Protein AF-A0A1S2KG59-F1 (afdb_monomer_lite)

Foldseek 3Di:
DDFPDVVVCCQPPPLVDHDQPQLVFGFFHWDQDPVGTDGPPDPQQPVVLQQPAQDAQVVCPVVVVVLVVQQQDPVVDPDPVVSVVSNVVSVVSVVVSVSNNQRQWDFGGDPPQQKTKIAGCYDPCHQFIWIDPCSPPPDIGADQDPVRDGDGPVRVVPDDHPPSPD

Structure (mmCIF, N/CA/C/O backbone):
data_AF-A0A1S2KG59-F1
#
_entry.id   AF-A0A1S2KG59-F1
#
loop_
_atom_site.group_PDB
_atom_site.id
_atom_site.type_symbol
_atom_site.label_atom_id
_atom_site.label_alt_id
_atom_site.label_comp_id
_atom_site.label_asym_id
_atom_site.label_entity_id
_atom_site.label_seq_id
_atom_site.pdbx_PDB_ins_code
_atom_site.Cartn_x
_atom_site.Cartn_y
_atom_site.Cartn_z
_atom_site.occupancy
_atom_site.B_iso_or_equiv
_atom_site.auth_seq_id
_atom_site.auth_comp_id
_atom_site.auth_asym_id
_atom_site.auth_atom_id
_atom_site.pdbx_PDB_model_num
ATOM 1 N N . MET A 1 1 ? 3.077 -17.102 -2.757 1.00 78.62 1 MET A N 1
ATOM 2 C CA . MET A 1 1 ? 3.199 -16.065 -3.809 1.00 78.62 1 MET A CA 1
ATOM 3 C C . MET A 1 1 ? 4.539 -16.221 -4.519 1.00 78.62 1 MET A C 1
ATOM 5 O O . MET A 1 1 ? 5.487 -16.657 -3.882 1.00 78.62 1 MET A O 1
ATOM 9 N N . VAL A 1 2 ? 4.632 -15.836 -5.797 1.00 86.56 2 VAL A N 1
ATOM 10 C CA . VAL A 1 2 ? 5.916 -15.611 -6.487 1.00 86.56 2 VAL A CA 1
ATOM 11 C C . VAL A 1 2 ? 6.027 -14.134 -6.885 1.00 86.56 2 VAL A C 1
ATOM 13 O O . VAL A 1 2 ? 5.089 -13.598 -7.480 1.00 86.56 2 VAL A O 1
ATOM 16 N N . PHE A 1 3 ? 7.156 -13.484 -6.585 1.00 91.62 3 PHE A N 1
ATOM 17 C CA . PHE A 1 3 ? 7.429 -12.110 -7.027 1.00 91.62 3 PHE A CA 1
ATOM 18 C C . PHE A 1 3 ? 7.515 -12.001 -8.559 1.00 91.62 3 PHE A C 1
ATOM 20 O O . PHE A 1 3 ? 7.884 -12.979 -9.222 1.00 91.62 3 PHE A O 1
ATOM 27 N N . PRO A 1 4 ? 7.189 -10.841 -9.159 1.00 93.38 4 PRO A N 1
ATOM 28 C CA . PRO A 1 4 ? 7.391 -10.640 -10.591 1.00 93.38 4 PRO A CA 1
ATOM 29 C C . PRO A 1 4 ? 8.867 -10.793 -10.987 1.00 93.38 4 PRO A C 1
ATOM 31 O O . PRO A 1 4 ? 9.770 -10.625 -10.167 1.00 93.38 4 PRO A O 1
ATOM 34 N N . ALA A 1 5 ? 9.113 -11.181 -12.242 1.00 91.69 5 ALA A N 1
ATOM 35 C CA . ALA A 1 5 ? 10.410 -11.706 -12.671 1.00 91.69 5 ALA A CA 1
ATOM 36 C C . ALA A 1 5 ? 11.566 -10.714 -12.473 1.00 91.69 5 ALA A C 1
ATOM 38 O O . ALA A 1 5 ? 12.616 -11.108 -11.965 1.00 91.69 5 ALA A O 1
ATOM 39 N N . ALA A 1 6 ? 11.360 -9.439 -12.817 1.00 89.12 6 ALA A N 1
ATOM 40 C CA . ALA A 1 6 ? 12.373 -8.397 -12.660 1.00 89.12 6 ALA A CA 1
ATOM 41 C C . ALA A 1 6 ? 12.730 -8.165 -11.184 1.00 89.12 6 ALA A C 1
ATOM 43 O O . ALA A 1 6 ? 13.908 -8.146 -10.826 1.00 89.12 6 ALA A O 1
ATOM 44 N N . TYR A 1 7 ? 11.723 -8.085 -10.312 1.00 90.44 7 TYR A N 1
ATOM 45 C CA . TYR A 1 7 ? 11.951 -7.906 -8.882 1.00 90.44 7 TYR A CA 1
ATOM 46 C C . TYR A 1 7 ? 12.589 -9.139 -8.236 1.00 90.44 7 TYR A C 1
ATOM 48 O O . TYR A 1 7 ? 13.548 -9.027 -7.479 1.00 90.44 7 TYR A O 1
ATOM 56 N N . ARG A 1 8 ? 12.150 -10.346 -8.607 1.00 90.44 8 ARG A N 1
ATOM 57 C CA . ARG A 1 8 ? 12.802 -11.591 -8.181 1.00 90.44 8 ARG A CA 1
ATOM 58 C C . ARG A 1 8 ? 14.275 -11.628 -8.603 1.00 90.44 8 ARG A C 1
ATOM 60 O O . ARG A 1 8 ? 15.114 -12.044 -7.811 1.00 90.44 8 ARG A O 1
ATOM 67 N N . HIS A 1 9 ? 14.593 -11.215 -9.831 1.00 87.81 9 HIS A N 1
ATOM 68 C CA . HIS A 1 9 ? 15.978 -11.132 -10.298 1.00 87.81 9 HIS A CA 1
ATOM 69 C C . HIS A 1 9 ? 16.790 -10.141 -9.452 1.00 87.81 9 HIS A C 1
ATOM 71 O O . HIS A 1 9 ? 17.890 -10.479 -9.018 1.00 87.81 9 HIS A O 1
ATOM 77 N N . HIS A 1 10 ? 16.227 -8.966 -9.152 1.00 85.44 10 HIS A N 1
ATOM 78 C CA . HIS A 1 10 ? 16.845 -7.990 -8.254 1.00 85.44 10 HIS A CA 1
ATOM 79 C C . HIS A 1 10 ? 17.142 -8.594 -6.873 1.00 85.44 10 HIS A C 1
ATOM 81 O O . HIS A 1 10 ? 18.279 -8.510 -6.407 1.00 85.44 10 HIS A O 1
ATOM 87 N N . LEU A 1 11 ? 16.166 -9.272 -6.261 1.00 86.25 11 LEU A N 1
ATOM 88 C CA . LEU A 1 11 ? 16.326 -9.890 -4.943 1.00 86.25 11 LEU A CA 1
ATOM 89 C C . LEU A 1 11 ? 17.433 -10.960 -4.908 1.00 86.25 11 LEU A C 1
ATOM 91 O O . LEU A 1 11 ? 18.161 -11.086 -3.925 1.00 86.25 11 LEU A O 1
ATOM 95 N N . LEU A 1 12 ? 17.567 -11.741 -5.982 1.00 84.12 12 LEU A N 1
ATOM 96 C CA . LEU A 1 12 ? 18.514 -12.859 -6.044 1.00 84.12 12 LEU A CA 1
ATOM 97 C C . LEU A 1 12 ? 19.936 -12.444 -6.434 1.00 84.12 12 LEU A C 1
ATOM 99 O O . LEU A 1 12 ? 20.891 -13.086 -6.004 1.00 84.12 12 LEU A O 1
ATOM 103 N N . HIS A 1 13 ? 20.087 -11.413 -7.267 1.00 78.62 13 HIS A N 1
ATOM 104 C CA . HIS A 1 13 ? 21.370 -11.099 -7.906 1.00 78.62 13 HIS A CA 1
ATOM 105 C C . HIS A 1 13 ? 21.917 -9.711 -7.573 1.00 78.62 13 HIS A C 1
ATOM 107 O O . HIS A 1 13 ? 23.123 -9.499 -7.679 1.00 78.62 13 HIS A O 1
ATOM 113 N N . VAL A 1 14 ? 21.061 -8.770 -7.168 1.00 70.88 14 VAL A N 1
ATOM 114 C CA . VAL A 1 14 ? 21.456 -7.380 -6.901 1.00 70.88 14 VAL A CA 1
ATOM 115 C C . VAL A 1 14 ? 21.444 -7.102 -5.401 1.00 70.88 14 VAL A C 1
ATOM 117 O O . VAL A 1 14 ? 22.478 -6.741 -4.849 1.00 70.88 14 VAL A O 1
ATOM 120 N N . SER A 1 15 ? 20.345 -7.357 -4.688 1.00 67.12 15 SER A N 1
ATOM 121 C CA . SER A 1 15 ? 20.287 -7.090 -3.240 1.00 67.12 15 SER A CA 1
ATOM 122 C C . SER A 1 15 ? 21.159 -8.030 -2.394 1.00 67.12 15 SER A C 1
ATOM 124 O O . SER A 1 15 ? 21.441 -7.727 -1.239 1.00 67.12 15 SER A O 1
ATOM 126 N N . ALA A 1 16 ? 21.631 -9.145 -2.964 1.00 57.22 16 ALA A N 1
ATOM 127 C CA . ALA A 1 16 ? 22.556 -10.088 -2.327 1.00 57.22 16 ALA A CA 1
ATOM 128 C C . ALA A 1 16 ? 24.033 -9.613 -2.296 1.00 57.22 16 ALA A C 1
ATOM 130 O O . ALA A 1 16 ? 24.913 -10.393 -1.939 1.00 57.22 16 ALA A O 1
ATOM 131 N N . GLY A 1 17 ? 24.319 -8.354 -2.666 1.00 49.44 17 GLY A N 1
ATOM 132 C CA . GLY A 1 17 ? 25.667 -7.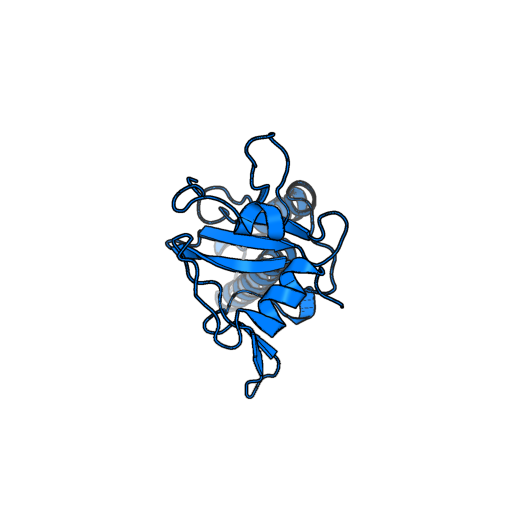760 -2.612 1.00 49.44 17 GLY A CA 1
ATOM 133 C C . GLY A 1 17 ? 26.142 -7.050 -3.891 1.00 49.44 17 GLY A C 1
ATOM 134 O O . GLY A 1 17 ? 27.321 -6.722 -3.999 1.00 49.44 17 GLY A O 1
ATOM 135 N N . GLY A 1 18 ? 25.261 -6.810 -4.866 1.00 41.75 18 GLY A N 1
ATOM 136 C CA . GLY A 1 18 ? 25.530 -6.073 -6.106 1.00 41.75 18 GLY A CA 1
ATOM 137 C C . GLY A 1 18 ? 25.102 -4.599 -6.034 1.00 41.75 18 GLY A C 1
ATOM 138 O O . GLY A 1 18 ? 24.166 -4.252 -5.322 1.00 41.75 18 GLY A O 1
ATOM 139 N N . ARG A 1 19 ? 25.825 -3.730 -6.761 1.00 43.00 19 ARG A N 1
ATOM 140 C CA . ARG A 1 19 ? 25.725 -2.250 -6.784 1.00 43.00 19 ARG A CA 1
ATOM 141 C C . ARG A 1 19 ? 24.335 -1.692 -6.431 1.00 43.00 19 ARG A C 1
ATOM 143 O O . ARG A 1 19 ? 23.389 -1.826 -7.205 1.00 43.00 19 ARG A O 1
ATOM 150 N N . ARG A 1 20 ? 24.266 -0.983 -5.296 1.00 52.56 20 ARG A N 1
ATOM 151 C CA . ARG A 1 20 ? 23.184 -0.046 -4.967 1.00 52.56 20 ARG A CA 1
ATOM 152 C C . ARG A 1 20 ? 23.175 1.033 -6.051 1.00 52.56 20 ARG A C 1
ATOM 154 O O . ARG A 1 20 ? 24.155 1.764 -6.148 1.00 52.56 20 ARG A O 1
ATOM 161 N N . ARG A 1 21 ? 22.127 1.110 -6.872 1.00 49.09 21 ARG A N 1
ATOM 162 C CA . ARG A 1 21 ? 21.900 2.292 -7.707 1.00 49.09 21 ARG A CA 1
ATOM 163 C C . ARG A 1 21 ? 20.976 3.232 -6.930 1.00 49.09 21 ARG A C 1
ATOM 165 O O . ARG A 1 21 ? 19.778 2.982 -6.858 1.00 49.09 21 ARG A O 1
ATOM 172 N N . ASP A 1 22 ? 21.613 4.092 -6.137 1.00 47.62 22 ASP A N 1
ATOM 173 C CA . ASP A 1 22 ? 21.392 5.541 -5.933 1.00 47.62 22 ASP A CA 1
ATOM 174 C C . ASP A 1 22 ? 20.172 6.265 -6.555 1.00 47.62 22 ASP A C 1
ATOM 176 O O . ASP A 1 22 ? 20.227 7.466 -6.800 1.00 47.62 22 ASP A O 1
ATOM 180 N N . ALA A 1 23 ? 19.010 5.623 -6.678 1.00 43.78 23 ALA A N 1
ATOM 181 C CA . ALA A 1 23 ? 17.732 6.309 -6.894 1.00 43.78 23 ALA A CA 1
ATOM 182 C C . ALA A 1 23 ? 17.268 7.034 -5.613 1.00 43.78 23 ALA A C 1
ATOM 184 O O . ALA A 1 23 ? 16.230 6.699 -5.060 1.00 43.78 23 ALA A O 1
ATOM 185 N N . GLY A 1 24 ? 18.085 7.944 -5.064 1.00 44.69 24 GLY A N 1
ATOM 186 C CA . GLY A 1 24 ? 17.765 8.814 -3.916 1.00 44.69 24 GLY A CA 1
ATOM 187 C C . GLY A 1 24 ? 17.404 8.123 -2.589 1.00 44.69 24 GLY A C 1
ATOM 188 O O . GLY A 1 24 ? 17.341 8.783 -1.558 1.00 44.69 24 GLY A O 1
ATOM 189 N N . GLY A 1 25 ? 17.224 6.804 -2.594 1.00 52.34 25 GLY A N 1
ATOM 190 C CA . GLY A 1 25 ? 16.770 5.976 -1.498 1.00 52.34 25 GLY A CA 1
ATOM 191 C C . GLY A 1 25 ? 17.163 4.521 -1.749 1.00 52.34 25 GLY A C 1
ATOM 192 O O . GLY A 1 25 ? 17.244 4.024 -2.873 1.00 52.34 25 GLY A O 1
ATOM 193 N N . MET A 1 26 ? 17.530 3.845 -0.672 1.00 63.50 26 MET A N 1
ATOM 194 C CA . MET A 1 26 ? 18.202 2.557 -0.723 1.00 63.50 26 MET A CA 1
ATOM 195 C C . MET A 1 26 ? 17.165 1.435 -0.797 1.00 63.50 26 MET A C 1
ATOM 197 O O . MET A 1 26 ? 16.478 1.195 0.191 1.00 63.50 26 MET A O 1
ATOM 201 N N . LEU A 1 27 ? 17.073 0.720 -1.930 1.00 75.88 27 LEU A N 1
ATOM 202 C CA . LEU A 1 27 ? 16.292 -0.523 -1.976 1.00 75.88 27 LEU A CA 1
ATOM 203 C C . LEU A 1 27 ? 16.797 -1.466 -0.878 1.00 75.88 27 LEU A C 1
ATOM 205 O O . LEU A 1 27 ? 17.974 -1.850 -0.848 1.00 75.88 27 LEU A O 1
ATOM 209 N N . LYS A 1 28 ? 15.895 -1.792 0.045 1.00 78.31 28 LYS A N 1
ATOM 210 C CA . LYS A 1 28 ? 16.185 -2.587 1.235 1.00 78.31 28 LYS A CA 1
ATOM 211 C C . LYS A 1 28 ? 16.393 -4.053 0.824 1.00 78.31 28 LYS A C 1
ATOM 213 O O . LYS A 1 28 ? 15.606 -4.581 0.038 1.00 78.31 28 LYS A O 1
ATOM 218 N N . PRO A 1 29 ? 17.460 -4.738 1.268 1.00 80.12 29 PRO A N 1
ATOM 219 C CA . PRO A 1 29 ? 17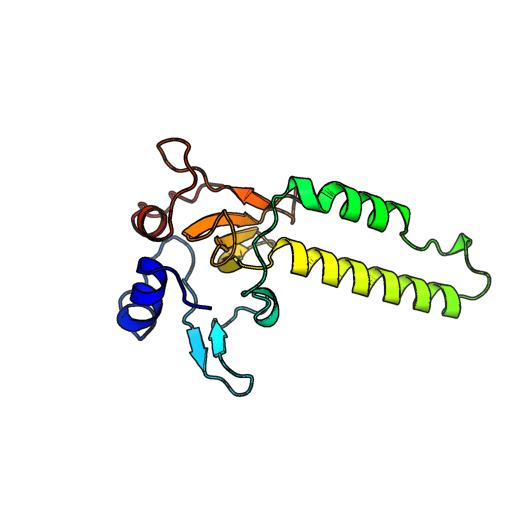.639 -6.153 0.962 1.00 80.12 29 PRO A CA 1
ATOM 220 C C . PRO A 1 29 ? 16.643 -7.021 1.736 1.00 80.12 29 PRO A C 1
ATOM 222 O O . PRO A 1 29 ? 16.412 -6.809 2.923 1.00 80.12 29 PRO A O 1
ATOM 225 N N . LEU A 1 30 ? 16.110 -8.048 1.074 1.00 87.12 30 LEU A N 1
ATOM 226 C CA . LEU A 1 30 ? 15.302 -9.090 1.709 1.00 87.12 30 LEU A CA 1
ATOM 227 C C . LEU A 1 30 ? 16.223 -10.105 2.402 1.00 87.12 30 LEU A C 1
ATOM 229 O O . LEU A 1 30 ? 17.088 -10.701 1.756 1.00 87.12 30 LEU A O 1
ATOM 233 N N . ARG A 1 31 ? 16.047 -10.317 3.707 1.00 85.88 31 ARG A N 1
ATOM 234 C CA . ARG A 1 31 ? 16.870 -11.223 4.522 1.00 85.88 31 ARG A CA 1
ATOM 235 C C . ARG A 1 31 ? 16.020 -12.151 5.377 1.00 85.88 31 ARG A C 1
ATOM 237 O O . ARG A 1 31 ? 14.899 -11.823 5.750 1.00 85.88 31 ARG A O 1
ATOM 244 N N . LEU A 1 32 ? 16.584 -13.313 5.699 1.00 87.75 32 LEU A N 1
ATOM 245 C CA . LEU A 1 32 ? 16.028 -14.229 6.689 1.00 87.75 32 LEU A CA 1
ATOM 246 C C . LEU A 1 32 ? 16.567 -13.845 8.073 1.00 87.75 32 LEU A C 1
ATOM 248 O O . LEU A 1 32 ? 17.768 -13.954 8.318 1.00 87.75 32 LEU A O 1
ATOM 252 N N . GLY A 1 33 ? 15.685 -13.383 8.955 1.00 86.12 33 GLY A N 1
ATOM 253 C CA . GLY A 1 33 ? 15.974 -13.076 10.354 1.00 86.12 33 GLY A CA 1
ATOM 254 C C . GLY A 1 33 ? 15.247 -14.017 11.325 1.00 86.12 33 GLY A C 1
ATOM 255 O O . GLY A 1 33 ? 14.597 -14.973 10.896 1.00 86.12 33 GLY A O 1
ATOM 256 N N . PRO A 1 34 ? 15.312 -13.743 12.642 1.00 86.06 34 PRO A N 1
ATOM 257 C CA . PRO A 1 34 ? 14.654 -14.558 13.671 1.00 86.06 34 PRO A CA 1
ATOM 258 C C . PRO A 1 34 ? 13.134 -14.686 13.492 1.00 86.06 34 PRO A C 1
ATOM 260 O O . PRO A 1 34 ? 12.560 -15.714 13.835 1.00 86.06 34 PRO A O 1
ATOM 263 N N . ASN A 1 35 ? 12.504 -13.666 12.902 1.00 83.19 35 ASN A N 1
ATOM 264 C CA . ASN A 1 35 ? 11.060 -13.602 12.665 1.00 83.19 35 ASN A CA 1
ATOM 265 C C . ASN A 1 35 ? 10.666 -14.063 11.246 1.00 83.19 35 ASN A C 1
ATOM 267 O O . ASN A 1 35 ? 9.542 -13.835 10.808 1.00 83.19 35 ASN A O 1
ATOM 271 N N . GLY A 1 36 ? 11.585 -14.699 10.511 1.00 87.75 36 GLY A N 1
ATOM 272 C CA . GLY A 1 36 ? 11.381 -15.105 9.122 1.00 87.75 36 GLY A CA 1
ATOM 273 C C . GLY A 1 36 ? 11.947 -14.105 8.112 1.00 87.75 36 GLY A C 1
ATOM 274 O O . GLY A 1 36 ? 12.897 -13.376 8.396 1.00 87.75 36 GLY A O 1
ATOM 275 N N . TRP A 1 37 ? 11.420 -14.137 6.889 1.00 88.81 37 TRP A N 1
ATOM 276 C CA . TRP A 1 37 ? 11.852 -13.251 5.807 1.00 88.81 37 TRP A CA 1
ATOM 277 C C . TRP A 1 37 ? 11.337 -11.831 6.023 1.00 88.81 37 TRP A C 1
ATOM 279 O O . TRP A 1 37 ? 10.151 -11.667 6.260 1.00 88.81 37 TRP A O 1
ATOM 289 N N . GLY A 1 38 ? 12.188 -10.820 5.863 1.00 87.69 38 GLY A N 1
ATOM 290 C CA . GLY A 1 38 ? 11.798 -9.410 5.915 1.00 87.69 38 GLY A CA 1
ATOM 291 C C . GLY A 1 38 ? 12.810 -8.510 5.213 1.00 87.69 38 GLY A C 1
ATOM 292 O O . GLY A 1 38 ? 13.958 -8.905 4.990 1.00 87.69 38 GLY A O 1
ATOM 293 N N . TRP A 1 39 ? 12.379 -7.314 4.822 1.00 88.38 39 TRP A N 1
ATOM 294 C CA . TRP A 1 39 ? 13.275 -6.305 4.264 1.00 88.38 39 TRP A CA 1
ATOM 295 C C . TRP A 1 39 ? 14.01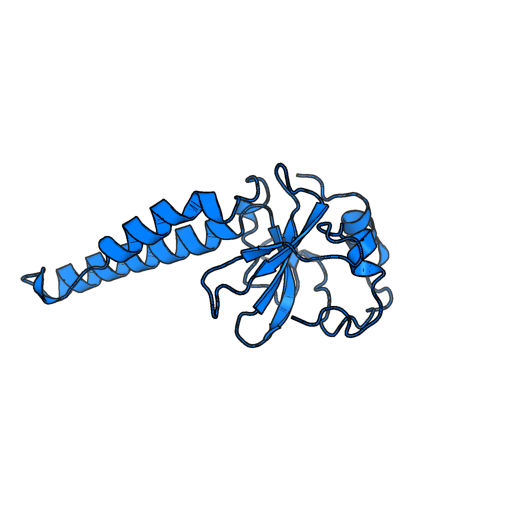5 -5.591 5.399 1.00 88.38 39 TRP A C 1
ATOM 297 O O . TRP A 1 39 ? 13.423 -5.245 6.418 1.00 88.38 39 TRP A O 1
ATOM 307 N N . GLU A 1 40 ? 15.330 -5.421 5.249 1.00 83.88 40 GLU A N 1
ATOM 308 C CA . GLU A 1 40 ? 16.173 -4.736 6.239 1.00 83.88 40 GLU A CA 1
ATOM 309 C C . GLU A 1 40 ? 15.658 -3.311 6.482 1.00 83.88 40 GLU A C 1
ATOM 311 O O . GLU A 1 40 ? 15.458 -2.566 5.528 1.00 83.88 40 GLU A O 1
ATOM 316 N N . ASP A 1 41 ? 15.445 -2.946 7.748 1.00 80.12 41 ASP A N 1
ATOM 317 C CA . ASP A 1 41 ? 14.922 -1.643 8.180 1.00 80.12 41 ASP A CA 1
ATOM 318 C C . ASP A 1 41 ? 13.532 -1.277 7.620 1.00 80.12 41 ASP A C 1
ATOM 320 O O . ASP A 1 41 ? 13.188 -0.099 7.539 1.00 80.12 41 ASP A O 1
ATOM 324 N N . ASP A 1 42 ? 12.714 -2.251 7.209 1.00 85.88 42 ASP A N 1
ATOM 325 C CA . ASP A 1 42 ? 11.325 -2.026 6.790 1.00 85.88 42 ASP A CA 1
ATOM 326 C C . ASP A 1 42 ? 10.320 -2.558 7.824 1.00 85.88 42 ASP A C 1
ATOM 328 O O . ASP A 1 42 ? 10.010 -3.752 7.823 1.00 85.88 42 ASP A O 1
ATOM 332 N N . PRO A 1 43 ? 9.782 -1.688 8.695 1.00 85.75 43 PRO A N 1
ATOM 333 C CA . PRO A 1 43 ? 8.715 -2.067 9.610 1.00 85.75 43 PRO A CA 1
ATOM 334 C C . PRO A 1 43 ? 7.316 -1.992 8.974 1.00 85.75 43 PRO A C 1
ATOM 336 O O . PRO A 1 43 ? 6.350 -2.341 9.641 1.00 85.75 43 PRO A O 1
ATOM 339 N N . HIS A 1 44 ? 7.175 -1.519 7.729 1.00 89.75 44 HIS A N 1
ATOM 340 C CA . HIS A 1 44 ? 5.875 -1.155 7.153 1.00 89.75 44 HIS A CA 1
ATOM 341 C C . HIS A 1 44 ? 5.297 -2.211 6.211 1.00 89.75 44 HIS A C 1
ATOM 343 O O . HIS A 1 44 ? 4.090 -2.250 5.996 1.00 89.75 44 HIS A O 1
ATOM 349 N N . THR A 1 45 ? 6.119 -3.069 5.599 1.00 92.44 45 THR A N 1
ATOM 350 C CA . THR A 1 45 ? 5.577 -4.153 4.766 1.00 92.44 45 THR A CA 1
ATOM 351 C C . THR A 1 45 ? 4.922 -5.236 5.622 1.00 92.44 45 THR A C 1
ATOM 353 O O . THR A 1 45 ? 5.592 -6.037 6.277 1.00 92.44 45 THR A O 1
ATOM 356 N N . VAL A 1 46 ? 3.596 -5.328 5.528 1.00 93.69 46 VAL A N 1
ATOM 357 C CA . VAL A 1 46 ? 2.781 -6.321 6.239 1.00 93.69 46 VAL A CA 1
ATOM 358 C C . VAL A 1 46 ? 2.819 -7.663 5.501 1.00 93.69 46 VAL A C 1
ATOM 360 O O . VAL A 1 46 ? 2.004 -7.955 4.623 1.00 93.69 46 VAL A O 1
ATOM 363 N N . LEU A 1 47 ? 3.794 -8.510 5.847 1.00 92.69 47 LEU A N 1
ATOM 364 C CA . LEU A 1 47 ? 4.047 -9.791 5.164 1.00 92.69 47 LEU A CA 1
ATOM 365 C C . LEU A 1 47 ? 2.805 -10.686 4.997 1.00 92.69 47 LEU A C 1
ATOM 367 O O . LEU A 1 47 ? 2.622 -11.216 3.893 1.00 92.69 47 LEU A O 1
ATOM 371 N N . PRO A 1 48 ? 1.936 -10.864 6.018 1.00 94.75 48 PRO A N 1
ATOM 372 C CA . PRO A 1 48 ? 0.733 -11.684 5.875 1.00 94.75 48 PRO A CA 1
ATOM 373 C C . PRO A 1 48 ? -0.257 -11.161 4.828 1.00 94.75 48 PRO A C 1
ATOM 375 O O . PRO A 1 48 ? -1.016 -11.955 4.275 1.00 94.75 48 PRO A O 1
ATOM 378 N N . LEU A 1 49 ? -0.231 -9.860 4.516 1.00 96.94 49 LEU A N 1
ATOM 379 C CA . LEU A 1 49 ? -1.118 -9.231 3.536 1.00 96.94 49 LEU A CA 1
ATOM 380 C C . LEU A 1 49 ? -0.550 -9.223 2.117 1.00 96.94 49 LEU A C 1
ATOM 382 O O . LEU A 1 49 ? -1.271 -8.881 1.183 1.00 96.94 49 LEU A O 1
ATOM 386 N N . LEU A 1 50 ? 0.702 -9.641 1.898 1.00 96.12 50 LEU A N 1
ATOM 387 C CA . LEU A 1 50 ? 1.254 -9.710 0.543 1.00 96.12 50 LEU A CA 1
ATOM 388 C C . LEU A 1 50 ? 0.397 -10.571 -0.404 1.00 96.12 50 LEU A C 1
ATOM 390 O O . LEU A 1 50 ? 0.179 -10.147 -1.534 1.00 96.12 50 LEU A O 1
ATOM 394 N N . PRO A 1 51 ? -0.125 -11.758 -0.038 1.00 96.56 51 PRO A N 1
ATOM 395 C CA . PRO A 1 51 ? -0.964 -12.550 -0.945 1.00 96.56 51 PRO A CA 1
ATOM 396 C C . PRO A 1 51 ? -2.304 -11.895 -1.314 1.00 96.56 51 PRO A C 1
ATOM 398 O O . PRO A 1 51 ? -2.910 -12.297 -2.309 1.00 96.56 51 PRO A O 1
ATOM 401 N N . THR A 1 52 ? -2.762 -10.911 -0.540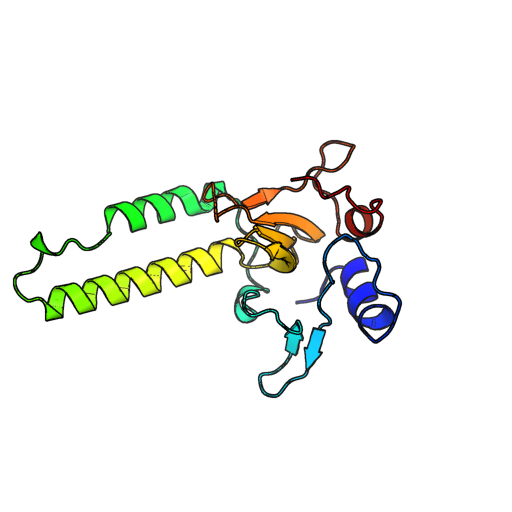 1.00 97.56 52 THR A N 1
ATOM 402 C CA . THR A 1 52 ? -4.013 -10.187 -0.779 1.00 97.56 52 THR A CA 1
ATOM 403 C C . THR A 1 52 ? -3.848 -9.231 -1.970 1.00 97.56 52 THR A C 1
ATOM 405 O O . THR A 1 52 ? -2.807 -8.589 -2.095 1.00 97.56 52 THR A O 1
ATOM 408 N N . PRO A 1 53 ? -4.820 -9.137 -2.897 1.00 97.56 53 PRO A N 1
ATOM 409 C CA . PRO A 1 53 ? -4.762 -8.182 -4.003 1.00 97.56 53 PRO A CA 1
ATOM 410 C C . PRO A 1 53 ? -4.622 -6.736 -3.521 1.00 97.56 53 PRO A C 1
ATOM 412 O O . PRO A 1 53 ? -5.369 -6.323 -2.639 1.00 97.56 53 PRO A O 1
ATOM 415 N N . PHE A 1 54 ? -3.736 -5.959 -4.153 1.00 98.00 54 PHE A N 1
ATOM 416 C CA . PHE A 1 54 ? -3.631 -4.529 -3.858 1.00 98.00 54 PHE A CA 1
ATOM 417 C C . PHE A 1 54 ? -4.938 -3.802 -4.201 1.00 98.00 54 PHE A C 1
ATOM 419 O O . PHE A 1 54 ? -5.413 -3.931 -5.345 1.00 98.00 54 PHE A O 1
ATOM 426 N N . PRO A 1 55 ? -5.546 -3.089 -3.230 1.00 96.75 55 PRO A N 1
ATOM 427 C CA . PRO A 1 55 ? -6.813 -2.407 -3.434 1.00 96.75 55 PRO A CA 1
ATOM 428 C C . PRO A 1 55 ? -6.634 -1.214 -4.371 1.00 96.75 55 PRO A C 1
ATOM 430 O O . PRO A 1 55 ? -5.530 -0.742 -4.634 1.00 96.75 55 PRO A O 1
ATOM 433 N N . HIS A 1 56 ? -7.738 -0.719 -4.919 1.00 94.00 56 HIS A N 1
ATOM 434 C CA . HIS A 1 56 ? -7.699 0.580 -5.582 1.00 94.00 56 HIS A CA 1
ATOM 435 C C . HIS A 1 56 ? -8.004 1.668 -4.558 1.00 94.00 56 HIS A C 1
ATOM 437 O O . HIS A 1 56 ? -8.846 1.427 -3.704 1.00 94.00 56 HIS A O 1
ATOM 443 N N . PRO A 1 57 ? -7.406 2.863 -4.659 1.00 87.69 57 PRO A N 1
ATOM 444 C CA . PRO A 1 57 ? -7.645 3.919 -3.682 1.00 87.69 57 PRO A CA 1
ATOM 445 C C . PRO A 1 57 ? -9.119 4.253 -3.434 1.00 87.69 57 PRO A C 1
ATOM 447 O O . PRO A 1 57 ? -9.527 4.497 -2.307 1.00 87.69 57 PRO A O 1
ATOM 450 N N . ASP A 1 58 ? -9.949 4.178 -4.475 1.00 90.50 58 ASP A N 1
ATOM 451 C CA . ASP A 1 58 ? -11.384 4.447 -4.333 1.00 90.50 58 ASP A CA 1
ATOM 452 C C . ASP A 1 58 ? -12.145 3.359 -3.554 1.00 90.50 58 ASP A C 1
ATOM 454 O O . ASP A 1 58 ? -13.266 3.607 -3.129 1.00 90.50 58 ASP A O 1
ATOM 458 N N . THR A 1 59 ? -11.590 2.151 -3.380 1.00 92.06 59 THR A N 1
ATOM 459 C CA . THR A 1 59 ? -12.330 1.029 -2.771 1.00 92.06 59 THR A CA 1
ATOM 460 C C . THR A 1 59 ? -12.375 1.072 -1.253 1.00 92.06 59 THR A C 1
ATOM 462 O O . THR A 1 59 ? -13.183 0.355 -0.688 1.00 92.06 59 THR A O 1
ATOM 465 N N . TYR A 1 60 ? -11.519 1.863 -0.606 1.00 92.00 60 TYR A N 1
ATOM 466 C CA . TYR A 1 60 ? -11.489 2.004 0.854 1.00 92.00 60 TYR A CA 1
ATOM 467 C C . TYR A 1 60 ? -11.979 3.381 1.330 1.00 92.00 60 TYR A C 1
ATOM 469 O O . TYR A 1 60 ? -11.923 3.672 2.516 1.00 92.00 60 TYR A O 1
ATOM 477 N N . ARG A 1 61 ? -12.486 4.231 0.420 1.00 90.38 61 ARG A N 1
ATOM 478 C CA . ARG A 1 61 ? -13.015 5.559 0.775 1.00 90.38 61 ARG A CA 1
ATOM 479 C C . ARG A 1 61 ? -14.227 5.492 1.700 1.00 90.38 61 ARG A C 1
ATOM 481 O O . ARG A 1 61 ? -14.339 6.314 2.596 1.00 90.38 61 ARG A O 1
ATOM 488 N N . GLU A 1 62 ? -15.133 4.551 1.452 1.00 92.75 62 GLU A N 1
ATOM 489 C CA . GLU A 1 62 ? -16.324 4.371 2.292 1.00 92.75 62 GLU A CA 1
ATOM 490 C C . GLU A 1 62 ? -15.941 3.849 3.683 1.00 92.75 62 GLU A C 1
ATOM 492 O O . GLU A 1 62 ? -16.503 4.302 4.675 1.00 92.75 62 GLU A O 1
ATOM 497 N N . ASP A 1 63 ? -14.944 2.961 3.763 1.00 94.00 63 ASP A N 1
ATOM 498 C CA . ASP A 1 63 ? -14.413 2.465 5.037 1.00 94.00 63 ASP A CA 1
ATOM 499 C C . ASP A 1 63 ? -13.720 3.584 5.835 1.00 94.00 63 ASP A C 1
ATOM 501 O O . ASP A 1 63 ? -13.904 3.670 7.047 1.00 94.00 63 ASP A O 1
ATOM 505 N N . ASP A 1 64 ? -12.973 4.468 5.158 1.00 93.81 64 ASP A N 1
ATOM 506 C CA . ASP A 1 64 ? -12.364 5.658 5.768 1.00 93.81 64 ASP A CA 1
ATOM 507 C C . ASP A 1 64 ? -13.419 6.596 6.359 1.00 93.81 64 ASP A C 1
ATOM 509 O O . ASP A 1 64 ? -13.302 7.030 7.504 1.00 93.81 64 ASP A O 1
ATOM 513 N N . GLU A 1 65 ? -14.467 6.899 5.589 1.00 94.62 65 GLU A N 1
ATOM 514 C CA . GLU A 1 65 ? -15.566 7.760 6.038 1.00 94.62 65 GLU A CA 1
ATOM 515 C C . GLU A 1 65 ? -16.318 7.126 7.215 1.00 94.62 65 GLU A C 1
ATOM 517 O O . GLU A 1 65 ? -16.589 7.801 8.205 1.00 94.62 65 GLU A O 1
ATOM 522 N N . ALA A 1 66 ? -16.578 5.818 7.161 1.00 95.50 66 ALA A N 1
ATOM 523 C CA . ALA A 1 66 ? -17.241 5.099 8.243 1.00 95.50 66 ALA A CA 1
ATOM 524 C C . ALA A 1 66 ? -16.411 5.069 9.537 1.00 95.50 66 ALA A C 1
ATOM 526 O O . ALA A 1 66 ? -16.977 5.225 10.621 1.00 95.50 66 ALA A O 1
ATOM 527 N N . LEU A 1 67 ? -15.087 4.882 9.451 1.00 95.56 67 LEU A N 1
ATOM 528 C CA . LEU A 1 67 ? -14.213 4.955 10.626 1.00 95.56 67 LEU A CA 1
ATOM 529 C C . LEU A 1 67 ? -14.141 6.373 11.188 1.00 95.56 67 LEU A C 1
ATOM 531 O O . LEU A 1 67 ? -14.230 6.531 12.403 1.00 95.56 67 LEU A O 1
ATOM 535 N N . ALA A 1 68 ? -14.031 7.392 10.336 1.00 95.06 68 ALA A N 1
ATOM 536 C CA . ALA A 1 68 ? -14.015 8.785 10.775 1.00 95.06 68 ALA A CA 1
ATOM 537 C C . ALA A 1 68 ? -15.326 9.182 11.479 1.00 95.06 68 ALA A C 1
ATOM 539 O O . ALA A 1 68 ? -15.301 9.803 12.540 1.00 95.06 68 ALA A O 1
ATOM 540 N N . ASP A 1 69 ? -16.477 8.776 10.938 1.00 96.56 69 ASP A N 1
ATOM 541 C CA . ASP A 1 69 ? -17.785 9.020 11.558 1.00 96.56 69 ASP A CA 1
ATOM 542 C C . ASP A 1 69 ? -17.955 8.261 12.886 1.00 96.56 69 ASP A C 1
ATOM 544 O O . ASP A 1 69 ? -18.678 8.716 13.779 1.00 96.56 69 ASP A O 1
ATOM 548 N N . GLY A 1 70 ? -17.289 7.111 13.012 1.00 95.81 70 GLY A N 1
ATOM 549 C CA . GLY A 1 70 ? -17.293 6.248 14.189 1.00 95.81 70 GLY A CA 1
ATOM 550 C C . GLY A 1 70 ? -16.272 6.609 15.271 1.00 95.81 70 GLY A C 1
ATOM 551 O O . GLY A 1 70 ? -16.164 5.848 16.233 1.00 95.81 70 GLY A O 1
ATOM 552 N N . GLU A 1 71 ? -15.527 7.714 15.136 1.00 97.75 71 GLU A N 1
ATOM 553 C CA . GLU A 1 71 ? -14.546 8.151 16.138 1.00 97.75 71 GLU A CA 1
ATOM 554 C C . GLU A 1 71 ? -15.224 8.365 17.510 1.00 97.75 71 GLU A C 1
ATOM 556 O O . GLU A 1 71 ? -16.130 9.202 17.626 1.00 97.75 71 GLU A O 1
ATOM 561 N N . PRO A 1 72 ? -14.814 7.626 18.564 1.00 98.06 72 PRO A N 1
ATOM 562 C CA . PRO A 1 72 ? -15.383 7.780 19.897 1.00 98.06 72 PRO A CA 1
ATOM 563 C C . PRO A 1 72 ? -15.149 9.190 20.439 1.00 98.06 72 PRO A C 1
ATOM 565 O O . PRO A 1 72 ? -14.014 9.668 20.466 1.00 98.06 72 PRO A O 1
ATOM 568 N N . ARG A 1 73 ? -16.205 9.837 20.939 1.00 97.50 73 ARG A N 1
ATOM 569 C CA . ARG A 1 73 ? -16.107 11.130 21.626 1.00 97.50 73 ARG A CA 1
ATOM 570 C C . ARG A 1 73 ? -16.287 10.951 23.120 1.00 97.50 73 ARG A C 1
ATOM 572 O O . ARG A 1 73 ? -17.140 10.182 23.548 1.00 97.50 73 ARG A O 1
ATOM 579 N N . GLU A 1 74 ? -15.503 11.667 23.920 1.00 96.56 74 GLU A N 1
ATOM 580 C CA . GLU A 1 74 ? -15.529 11.530 25.382 1.00 96.56 74 GLU A CA 1
ATOM 581 C C . GLU A 1 74 ? -16.929 11.812 25.960 1.00 96.56 74 GLU A C 1
ATOM 583 O O . GLU A 1 74 ? -17.360 11.123 26.884 1.00 96.56 74 GLU A O 1
ATOM 588 N N . GLU A 1 75 ? -17.682 12.754 25.376 1.00 96.81 75 GLU A N 1
ATOM 589 C CA . GLU A 1 75 ? -19.046 13.097 25.799 1.00 96.81 75 GLU A CA 1
ATOM 590 C C . GLU A 1 75 ? -20.088 11.977 25.637 1.00 96.81 75 GLU A C 1
ATOM 592 O O . GLU A 1 75 ? -21.139 12.035 26.281 1.00 96.81 75 GLU A O 1
ATOM 597 N N . ASP A 1 76 ? -19.807 10.956 24.823 1.00 97.06 76 ASP A N 1
ATOM 598 C CA . ASP A 1 76 ? -20.718 9.832 24.587 1.00 97.06 76 ASP A CA 1
ATOM 599 C C . ASP A 1 76 ? -20.637 8.764 25.697 1.00 97.06 76 ASP A C 1
ATOM 601 O O . ASP A 1 76 ? -21.439 7.825 25.721 1.00 97.06 76 ASP A O 1
ATOM 605 N N . PHE A 1 77 ? -19.702 8.903 26.646 1.00 97.69 77 PHE A N 1
ATOM 606 C CA . PHE A 1 77 ? -19.429 7.903 27.679 1.00 97.69 77 PHE A CA 1
ATOM 607 C C . PHE A 1 77 ? -19.621 8.454 29.091 1.00 97.69 77 PHE A C 1
ATOM 609 O O . PHE A 1 77 ? -19.171 9.540 29.448 1.00 97.69 77 PHE A O 1
ATOM 616 N N . ALA A 1 78 ? -20.255 7.650 29.948 1.00 95.88 78 ALA A N 1
ATOM 617 C CA . ALA A 1 78 ? -20.441 7.999 31.355 1.00 95.88 78 ALA A CA 1
ATOM 618 C C . ALA A 1 78 ? -19.180 7.740 32.196 1.00 95.88 78 ALA A C 1
ATOM 620 O O . ALA A 1 78 ? -18.976 8.391 33.224 1.00 95.88 78 ALA A O 1
ATOM 621 N N . ALA A 1 79 ? -18.346 6.777 31.786 1.00 97.44 79 ALA A N 1
ATOM 622 C CA . ALA A 1 79 ? -17.129 6.399 32.489 1.00 97.44 79 ALA A CA 1
ATOM 623 C C . ALA A 1 79 ? -15.883 6.575 31.599 1.00 97.44 79 ALA A C 1
ATOM 625 O O . ALA A 1 79 ? -15.831 6.011 30.505 1.00 97.44 79 ALA A O 1
ATOM 626 N N . PRO A 1 80 ? -14.813 7.231 32.094 1.00 97.12 80 PRO A N 1
ATOM 627 C CA . PRO A 1 80 ? -13.566 7.391 31.336 1.00 97.12 80 PRO A CA 1
ATOM 628 C C . PRO A 1 80 ? -12.928 6.070 30.879 1.00 97.12 80 PRO A C 1
ATOM 630 O O . PRO A 1 80 ? -12.289 6.009 29.834 1.00 97.12 80 PRO A O 1
ATOM 633 N N . ALA A 1 81 ? -13.109 4.993 31.650 1.00 97.88 81 ALA A N 1
ATOM 634 C CA . ALA A 1 81 ? -12.610 3.669 31.282 1.00 97.88 81 ALA A CA 1
ATOM 635 C C . ALA A 1 81 ? -13.348 3.068 30.070 1.00 97.88 81 ALA A C 1
ATOM 637 O O . ALA A 1 81 ? -12.733 2.354 29.284 1.00 97.88 81 ALA A O 1
ATOM 638 N N . GLU A 1 82 ? -14.642 3.364 29.904 1.00 98.19 82 GLU A N 1
ATOM 639 C CA . GLU A 1 82 ? -15.426 2.920 28.744 1.00 98.19 82 GLU A CA 1
ATOM 640 C C . GLU A 1 82 ? -14.991 3.674 27.486 1.00 98.19 82 GLU A C 1
ATOM 642 O O . GLU A 1 82 ? -14.741 3.042 26.461 1.00 98.19 82 GLU A O 1
ATOM 647 N N . PHE A 1 83 ? -14.798 4.994 27.594 1.00 98.12 83 PHE A N 1
ATOM 648 C CA . PHE A 1 83 ? -14.232 5.808 26.517 1.00 98.12 83 PHE A CA 1
ATOM 649 C C . PHE A 1 83 ? -12.851 5.298 26.090 1.00 98.12 83 PHE A C 1
ATOM 651 O O . PHE A 1 83 ? -12.628 5.049 24.911 1.00 98.12 83 PHE A O 1
ATOM 658 N N . SER A 1 84 ? -11.940 5.067 27.042 1.00 98.31 84 SER A N 1
ATOM 659 C CA . SER A 1 84 ? -10.591 4.579 26.731 1.00 98.31 84 SER A CA 1
ATOM 660 C C . SER A 1 84 ? -10.602 3.231 26.007 1.00 98.31 84 SER A C 1
ATOM 662 O O . SER A 1 84 ? -9.774 3.020 25.126 1.00 98.31 84 SER A O 1
ATOM 664 N N . ALA A 1 85 ? -11.511 2.321 26.367 1.00 98.38 85 ALA A N 1
ATOM 665 C CA . ALA A 1 85 ? -11.632 1.031 25.695 1.00 98.38 85 ALA A CA 1
ATOM 666 C C . ALA A 1 85 ? -12.212 1.173 24.278 1.00 98.38 85 ALA A C 1
ATOM 668 O O . ALA A 1 85 ? -11.734 0.518 23.354 1.00 98.38 85 ALA A O 1
ATOM 669 N N . ALA A 1 86 ? -13.213 2.040 24.096 1.00 98.38 86 ALA A N 1
ATOM 670 C CA . ALA A 1 86 ? -13.786 2.326 22.783 1.00 98.38 86 ALA A CA 1
ATOM 671 C C . ALA A 1 86 ? -12.765 2.995 21.854 1.00 98.38 86 ALA A C 1
ATOM 673 O O . ALA A 1 86 ? -12.636 2.593 20.701 1.00 98.38 86 ALA A O 1
ATOM 674 N N . TRP A 1 87 ? -12.008 3.965 22.371 1.00 98.19 87 TRP A N 1
ATOM 675 C CA . TRP A 1 87 ? -10.945 4.644 21.635 1.00 98.19 87 TRP A CA 1
ATOM 676 C C . TRP A 1 87 ? -9.858 3.662 21.196 1.00 98.19 87 TRP A C 1
ATOM 678 O O . TRP A 1 87 ? -9.477 3.664 20.034 1.00 98.19 87 TRP A O 1
ATOM 688 N N . GLN A 1 88 ? -9.421 2.762 22.085 1.00 98.38 88 GLN A N 1
ATOM 689 C CA . GLN A 1 88 ? -8.415 1.755 21.745 1.00 98.38 88 GLN A CA 1
ATOM 690 C C . GLN A 1 88 ? -8.900 0.791 20.652 1.00 98.38 88 GLN A C 1
ATOM 692 O O . GLN A 1 88 ? -8.158 0.494 19.724 1.00 98.38 88 GLN A O 1
ATOM 697 N N . ALA A 1 89 ? -10.153 0.335 20.726 1.00 98.31 89 ALA A N 1
ATOM 698 C CA . ALA A 1 89 ? -10.725 -0.520 19.687 1.00 98.31 89 ALA A CA 1
ATOM 699 C C . ALA A 1 89 ? -10.857 0.204 18.334 1.00 98.31 89 ALA A C 1
ATOM 701 O O . ALA A 1 89 ? -10.703 -0.415 17.282 1.00 98.31 89 ALA A O 1
ATOM 702 N N . TRP A 1 90 ? -11.153 1.506 18.355 1.00 98.44 90 TRP A N 1
ATOM 703 C CA . TRP A 1 90 ? -11.194 2.336 17.153 1.00 98.44 90 TRP A CA 1
ATOM 704 C C . TRP A 1 90 ? -9.795 2.548 16.558 1.00 98.44 90 TRP A C 1
ATOM 706 O O . TRP A 1 90 ? -9.627 2.384 15.354 1.00 98.44 90 TRP A O 1
ATOM 716 N N . ASP A 1 91 ? -8.789 2.821 17.390 1.00 98.12 91 ASP A N 1
ATOM 717 C CA . ASP A 1 91 ? -7.388 2.981 16.980 1.00 98.12 91 ASP A CA 1
ATOM 718 C C . ASP A 1 91 ? -6.844 1.696 16.327 1.00 98.12 91 ASP A C 1
ATOM 720 O O . ASP A 1 91 ? -6.317 1.737 15.217 1.00 98.12 91 ASP A O 1
ATOM 724 N N . GLU A 1 92 ? -7.102 0.528 16.928 1.00 98.06 92 GLU A N 1
ATOM 725 C CA . GLU A 1 92 ? -6.766 -0.780 16.341 1.00 98.06 92 GLU A CA 1
ATOM 726 C C . GLU A 1 92 ? -7.453 -1.004 14.978 1.00 98.06 92 GLU A C 1
ATOM 728 O O . GLU A 1 92 ? -6.852 -1.551 14.049 1.00 98.06 92 GLU A O 1
ATOM 733 N N . ALA A 1 93 ? -8.706 -0.562 14.822 1.00 97.88 93 ALA A N 1
ATOM 734 C CA . ALA A 1 93 ? -9.427 -0.658 13.552 1.00 97.88 93 ALA A CA 1
ATOM 735 C C . ALA A 1 93 ? -8.868 0.298 12.481 1.00 97.88 93 ALA A C 1
ATOM 737 O O . ALA A 1 93 ? -8.815 -0.068 11.301 1.00 97.88 93 ALA A O 1
ATOM 738 N N . CYS A 1 94 ? -8.424 1.493 12.882 1.00 96.12 94 CYS A N 1
ATOM 739 C CA . CYS A 1 94 ? -7.704 2.429 12.022 1.00 96.12 94 CYS A CA 1
ATOM 740 C C . CYS A 1 94 ? -6.387 1.817 11.534 1.00 96.12 94 CYS A C 1
ATOM 742 O O . CYS A 1 94 ? -6.136 1.810 10.328 1.00 96.12 94 CYS A O 1
ATOM 744 N N . GLU A 1 95 ? -5.588 1.228 12.428 1.00 95.50 95 GLU A N 1
ATOM 745 C CA . GLU A 1 95 ? -4.346 0.535 12.062 1.00 95.50 95 GLU A CA 1
ATOM 746 C C . GLU A 1 95 ? -4.603 -0.613 11.071 1.00 95.50 95 GLU A C 1
ATOM 748 O O . GLU A 1 95 ? -3.938 -0.700 10.034 1.00 95.50 95 GLU A O 1
ATOM 753 N N . GLU A 1 96 ? -5.619 -1.451 11.315 1.00 96.31 96 GLU A N 1
ATOM 754 C CA . GLU A 1 96 ? -5.978 -2.535 10.393 1.00 96.31 96 GLU A CA 1
ATOM 755 C C . GLU A 1 96 ? -6.371 -1.996 9.007 1.00 96.31 96 GLU A C 1
ATOM 757 O O . GLU A 1 96 ? -5.992 -2.563 7.974 1.00 96.31 96 GLU A O 1
ATOM 762 N N . LEU A 1 97 ? -7.134 -0.900 8.944 1.00 95.94 97 LEU A N 1
ATOM 763 C CA . LEU A 1 97 ? -7.495 -0.294 7.666 1.00 95.94 97 LEU A CA 1
ATOM 764 C C . LEU A 1 97 ? -6.262 0.264 6.942 1.00 95.94 97 LEU A C 1
ATOM 766 O O . LEU A 1 97 ? -6.101 -0.004 5.747 1.00 95.94 97 LEU A O 1
ATOM 770 N N . GLU A 1 98 ? -5.372 0.968 7.641 1.00 94.94 98 GLU A N 1
ATOM 771 C CA . GLU A 1 98 ? -4.134 1.509 7.068 1.00 94.94 98 GLU A CA 1
ATOM 772 C C . GLU A 1 98 ? -3.212 0.414 6.509 1.00 94.94 98 GLU A C 1
ATOM 774 O O . GLU A 1 98 ? -2.636 0.585 5.423 1.00 94.94 98 GLU A O 1
ATOM 779 N N . ASP A 1 99 ? -3.131 -0.734 7.180 1.00 96.00 99 ASP A N 1
ATOM 780 C CA . ASP A 1 99 ? -2.415 -1.915 6.699 1.00 96.00 99 ASP A CA 1
ATOM 781 C C . ASP A 1 99 ? -3.066 -2.480 5.428 1.00 96.00 99 ASP A C 1
ATOM 783 O O . ASP A 1 99 ? -2.392 -2.733 4.418 1.00 96.00 99 ASP A O 1
ATOM 787 N N . ARG A 1 100 ? -4.399 -2.621 5.419 1.00 96.56 100 ARG A N 1
ATOM 788 C CA . ARG A 1 100 ? -5.152 -3.141 4.264 1.00 96.56 100 ARG A CA 1
ATOM 789 C C . ARG A 1 100 ? -5.027 -2.256 3.025 1.00 96.56 100 ARG A C 1
ATOM 791 O O . ARG A 1 100 ? -4.980 -2.801 1.920 1.00 96.56 100 ARG A O 1
ATOM 798 N N . LYS A 1 101 ? -4.886 -0.933 3.169 1.00 96.81 101 LYS A N 1
ATOM 799 C CA . LYS A 1 101 ? -4.636 -0.002 2.045 1.00 96.81 101 LYS A CA 1
ATOM 800 C C . LYS A 1 101 ? -3.350 -0.324 1.271 1.00 96.81 101 LYS A C 1
ATOM 802 O O . LYS A 1 101 ? -3.266 -0.026 0.081 1.00 96.81 101 LYS A O 1
ATOM 807 N N . THR A 1 102 ? -2.370 -0.969 1.911 1.00 97.19 102 THR A N 1
ATOM 808 C CA . THR A 1 102 ? -1.096 -1.381 1.284 1.00 97.19 102 THR A CA 1
ATOM 809 C C . THR A 1 102 ? -0.973 -2.888 1.064 1.00 97.19 102 THR A C 1
ATOM 811 O O . THR A 1 102 ? 0.075 -3.367 0.621 1.00 97.19 102 THR A O 1
ATOM 814 N N . ALA A 1 103 ? -2.048 -3.646 1.310 1.00 97.56 103 ALA A N 1
ATOM 815 C CA . ALA A 1 103 ? -2.083 -5.084 1.084 1.00 97.56 103 ALA A CA 1
ATOM 816 C C . ALA A 1 103 ? -1.583 -5.431 -0.324 1.00 97.56 103 ALA A C 1
ATOM 818 O O . ALA A 1 103 ? -1.858 -4.733 -1.292 1.00 97.56 103 ALA A O 1
ATOM 819 N N . GLY A 1 104 ? -0.813 -6.504 -0.470 1.00 97.56 104 GLY A N 1
ATOM 820 C CA . GLY A 1 104 ? -0.274 -6.867 -1.778 1.00 97.56 104 GLY A CA 1
ATOM 821 C C . GLY A 1 104 ? 0.828 -5.967 -2.328 1.00 97.56 104 GLY A C 1
ATOM 822 O O . GLY A 1 104 ? 1.207 -6.167 -3.487 1.00 97.56 104 GLY A O 1
ATOM 823 N N . ALA A 1 105 ? 1.365 -5.031 -1.543 1.00 97.38 105 ALA A N 1
ATOM 824 C CA . ALA A 1 105 ? 2.494 -4.190 -1.921 1.00 97.38 105 ALA A CA 1
ATOM 825 C C . ALA A 1 105 ? 3.671 -4.292 -0.936 1.00 97.38 105 ALA A C 1
ATOM 827 O O . ALA A 1 105 ? 3.518 -4.648 0.228 1.00 97.38 105 ALA A O 1
ATOM 828 N N . VAL A 1 106 ? 4.867 -3.990 -1.440 1.00 95.06 106 VAL A N 1
ATOM 829 C CA . VAL A 1 106 ? 6.113 -3.883 -0.671 1.00 95.06 106 VAL A CA 1
ATOM 830 C C . VAL A 1 106 ? 6.522 -2.414 -0.599 1.00 95.06 106 VAL A C 1
ATOM 832 O O . VAL A 1 106 ? 6.514 -1.730 -1.626 1.00 95.06 106 VAL A O 1
ATOM 835 N N . HIS A 1 107 ? 6.940 -1.948 0.576 1.00 92.88 107 HIS A N 1
ATOM 836 C CA . HIS A 1 107 ? 7.546 -0.630 0.767 1.00 92.88 107 HIS A CA 1
ATOM 837 C C . HIS A 1 107 ? 9.008 -0.658 0.304 1.00 92.88 107 HIS A C 1
ATOM 839 O O . HIS A 1 107 ? 9.888 -1.188 0.978 1.00 92.88 107 HIS A O 1
ATOM 845 N N . LEU A 1 108 ? 9.282 -0.115 -0.883 1.00 87.62 108 LEU A N 1
ATOM 846 C CA . LEU A 1 108 ? 10.613 -0.201 -1.491 1.00 87.62 108 LEU A C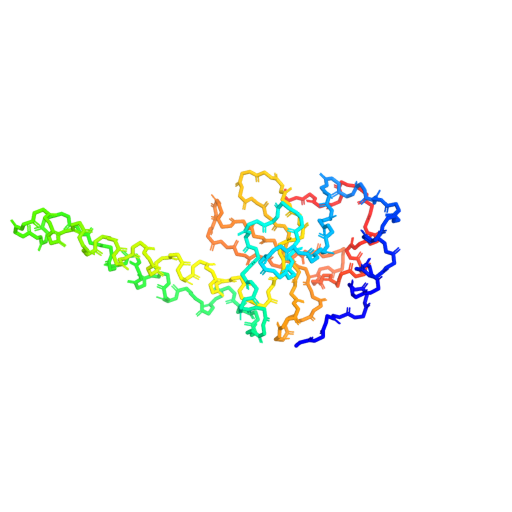A 1
ATOM 847 C C . LEU A 1 108 ? 11.546 0.930 -1.079 1.00 87.62 108 LEU A C 1
ATOM 849 O O . LEU A 1 108 ? 12.733 0.690 -0.851 1.00 87.62 108 LEU A O 1
ATOM 853 N N . VAL A 1 109 ? 11.023 2.154 -1.039 1.00 84.44 109 VAL A N 1
ATOM 854 C CA . VAL A 1 109 ? 11.802 3.365 -0.770 1.00 84.44 109 VAL A CA 1
ATOM 855 C C . VAL A 1 109 ? 11.025 4.247 0.190 1.00 84.44 109 VAL A C 1
ATOM 857 O O . VAL A 1 109 ? 9.830 4.454 0.007 1.00 84.44 109 VAL A O 1
ATOM 860 N N . GLU A 1 110 ? 11.715 4.770 1.195 1.00 83.25 110 GLU A N 1
ATOM 861 C CA . GLU A 1 110 ? 11.213 5.804 2.092 1.00 83.25 110 GLU A CA 1
ATOM 862 C C . GLU A 1 110 ? 11.821 7.147 1.677 1.00 83.25 110 GLU A C 1
ATOM 864 O O . GLU A 1 110 ? 13.035 7.244 1.498 1.00 83.25 110 GLU A O 1
ATOM 869 N N . HIS A 1 111 ? 10.984 8.172 1.535 1.00 83.38 111 HIS A N 1
ATOM 870 C CA . HIS A 1 111 ? 11.386 9.528 1.135 1.00 83.38 111 HIS A CA 1
ATOM 871 C C . HIS A 1 111 ? 11.364 10.516 2.316 1.00 83.38 111 HIS A C 1
ATOM 873 O O . HIS A 1 111 ? 11.405 11.728 2.123 1.00 83.38 111 HIS A O 1
ATOM 879 N N . GLY A 1 112 ? 11.296 9.998 3.548 1.00 81.62 112 GLY A N 1
ATOM 880 C CA . GLY A 1 112 ? 11.059 10.774 4.765 1.00 81.62 112 GLY A CA 1
ATOM 881 C C . GLY A 1 112 ? 9.594 11.194 4.921 1.00 81.62 112 GLY A C 1
ATOM 882 O O . GLY A 1 112 ? 8.784 11.048 4.010 1.00 81.62 112 GLY A O 1
ATOM 883 N N . HIS A 1 113 ? 9.238 11.697 6.108 1.00 84.81 113 HIS A N 1
ATOM 884 C CA . HIS A 1 113 ? 7.908 12.254 6.415 1.00 84.81 113 HIS A CA 1
ATOM 885 C C . HIS A 1 113 ? 6.711 11.348 6.059 1.00 84.81 113 HIS A C 1
ATOM 887 O O . HIS A 1 113 ? 5.627 11.837 5.763 1.00 84.81 113 HIS A O 1
ATOM 893 N N . GLY A 1 114 ? 6.898 10.024 6.085 1.00 84.69 114 GLY A N 1
ATOM 894 C CA . GLY A 1 114 ? 5.844 9.057 5.769 1.00 84.69 114 GLY A CA 1
ATOM 895 C C . GLY A 1 114 ? 5.581 8.838 4.274 1.00 84.69 114 GLY A C 1
ATOM 896 O O . GLY A 1 114 ? 4.712 8.036 3.940 1.00 84.69 114 GLY A O 1
ATOM 897 N N . PHE A 1 115 ? 6.337 9.474 3.378 1.00 89.69 115 PHE A N 1
ATOM 898 C CA . PHE A 1 115 ? 6.239 9.250 1.935 1.00 89.69 115 PHE A CA 1
ATOM 899 C C . PHE A 1 115 ? 7.001 8.000 1.513 1.00 89.69 115 PHE A C 1
ATOM 901 O O . PHE A 1 115 ? 8.164 7.813 1.892 1.00 89.69 115 PHE A O 1
ATOM 908 N N . ARG A 1 116 ? 6.371 7.133 0.714 1.00 90.38 116 ARG A N 1
ATOM 909 C CA . ARG A 1 116 ? 6.971 5.843 0.339 1.00 90.38 116 ARG A CA 1
ATOM 910 C C . ARG A 1 116 ? 6.676 5.459 -1.105 1.00 90.38 116 ARG A C 1
ATOM 912 O O . ARG A 1 116 ? 5.552 5.585 -1.575 1.00 90.38 116 ARG A O 1
ATOM 919 N N . THR A 1 117 ? 7.669 4.908 -1.798 1.00 92.19 117 THR A N 1
ATOM 920 C CA . THR A 1 117 ? 7.432 4.186 -3.056 1.00 92.19 117 THR A CA 1
ATOM 921 C C . THR A 1 117 ? 7.001 2.762 -2.738 1.00 92.19 117 THR A C 1
ATOM 923 O O . THR A 1 117 ? 7.732 2.018 -2.078 1.00 92.19 117 THR A O 1
ATOM 926 N N . LEU A 1 118 ? 5.847 2.365 -3.263 1.00 95.50 118 LEU A N 1
ATOM 927 C CA . LEU A 1 118 ? 5.301 1.020 -3.144 1.00 95.50 118 LEU A CA 1
ATOM 928 C C . LEU A 1 118 ? 5.495 0.234 -4.440 1.00 95.50 118 LEU A C 1
ATOM 930 O O . LEU A 1 118 ? 5.396 0.778 -5.543 1.00 95.50 118 LEU A O 1
ATOM 934 N N . TYR A 1 119 ? 5.694 -1.072 -4.306 1.00 95.94 119 TYR A N 1
ATOM 935 C CA . TYR A 1 119 ? 5.685 -2.010 -5.421 1.00 95.94 119 TYR A CA 1
ATOM 936 C C . TYR A 1 119 ? 4.642 -3.096 -5.229 1.00 95.94 119 TYR A C 1
ATOM 938 O O . TYR A 1 119 ? 4.693 -3.861 -4.267 1.00 95.94 119 TYR A O 1
ATOM 946 N N . VAL A 1 120 ? 3.715 -3.193 -6.177 1.00 97.81 120 VAL A N 1
ATOM 947 C CA . VAL A 1 120 ? 2.593 -4.122 -6.088 1.00 97.81 120 VAL A CA 1
ATOM 948 C C . VAL A 1 120 ? 2.985 -5.503 -6.601 1.00 97.81 120 VAL A C 1
ATOM 950 O O . VAL A 1 120 ? 3.405 -5.682 -7.746 1.00 97.81 120 VAL A O 1
ATOM 953 N N . VAL A 1 121 ? 2.775 -6.519 -5.771 1.00 97.69 121 VAL A N 1
ATOM 954 C CA . VAL A 1 121 ? 3.152 -7.916 -6.033 1.00 97.69 121 VAL A CA 1
ATOM 955 C C . VAL A 1 121 ? 1.945 -8.852 -6.191 1.00 97.69 121 VAL A C 1
ATOM 957 O O . VAL A 1 121 ? 2.106 -9.960 -6.717 1.00 97.69 121 VAL A O 1
ATOM 960 N N . SER A 1 122 ? 0.743 -8.386 -5.828 1.00 97.56 122 SER A N 1
ATOM 961 C CA . SER A 1 122 ? -0.529 -9.123 -5.899 1.00 97.56 122 SER A CA 1
ATOM 962 C C . SER A 1 122 ? -1.662 -8.343 -6.557 1.00 97.56 122 SER A C 1
ATOM 964 O O . SER A 1 122 ? -1.769 -7.127 -6.435 1.00 97.56 122 SER A O 1
ATOM 966 N N . GLY A 1 123 ? -2.588 -9.074 -7.183 1.00 96.62 123 GLY A N 1
ATOM 967 C CA . GLY A 1 123 ? -3.810 -8.509 -7.757 1.00 96.62 123 GLY A CA 1
ATOM 968 C C . GLY A 1 123 ? -3.634 -7.927 -9.161 1.00 96.62 123 GLY A C 1
ATOM 969 O O . GLY A 1 123 ? -2.658 -8.201 -9.857 1.00 96.62 123 GLY A O 1
ATOM 970 N N . ARG A 1 124 ? -4.613 -7.125 -9.598 1.00 96.38 124 ARG A N 1
ATOM 971 C CA . ARG A 1 124 ? -4.671 -6.576 -10.968 1.00 96.38 124 ARG A CA 1
ATOM 972 C C . ARG A 1 124 ? -3.572 -5.563 -11.287 1.00 96.38 124 ARG A C 1
ATOM 974 O O . ARG A 1 124 ? -3.244 -5.378 -12.451 1.00 96.38 124 ARG A O 1
ATOM 981 N N . TYR A 1 125 ? -3.017 -4.927 -10.258 1.00 97.19 125 TYR A N 1
ATOM 982 C CA . TYR A 1 125 ? -1.931 -3.954 -10.372 1.00 97.19 125 TYR A CA 1
ATOM 983 C C . TYR A 1 125 ? -0.552 -4.597 -10.182 1.00 97.19 125 TYR A C 1
ATOM 985 O O . TYR A 1 125 ? 0.440 -3.893 -10.028 1.00 97.19 125 TYR A O 1
ATOM 993 N N . ARG A 1 126 ? -0.468 -5.932 -10.172 1.00 97.50 126 ARG A N 1
ATOM 994 C CA . ARG A 1 126 ? 0.794 -6.651 -10.009 1.00 97.50 126 ARG A CA 1
ATOM 995 C C . ARG A 1 126 ? 1.842 -6.182 -11.016 1.00 97.50 126 ARG A C 1
ATOM 997 O O . ARG A 1 126 ? 1.563 -6.083 -12.205 1.00 97.50 126 ARG A O 1
ATOM 1004 N N . ASP A 1 127 ? 3.060 -6.016 -10.512 1.00 97.19 127 ASP A N 1
ATOM 1005 C CA . ASP A 1 127 ? 4.225 -5.500 -11.226 1.00 97.19 127 ASP A CA 1
ATOM 1006 C C . ASP A 1 127 ? 4.113 -4.019 -11.615 1.00 97.19 127 ASP A C 1
ATOM 1008 O O . ASP A 1 127 ? 4.600 -3.623 -12.666 1.00 97.19 127 ASP A O 1
ATOM 1012 N N . THR A 1 128 ? 3.477 -3.195 -10.777 1.00 97.25 128 THR A N 1
ATOM 1013 C CA . THR A 1 128 ? 3.401 -1.739 -10.978 1.00 97.25 128 THR A CA 1
ATOM 1014 C C . THR A 1 128 ? 3.874 -0.965 -9.751 1.00 97.25 128 THR A C 1
ATOM 1016 O O . THR A 1 128 ? 3.843 -1.478 -8.628 1.00 97.25 128 THR A O 1
ATOM 1019 N N . MET A 1 129 ? 4.325 0.268 -9.979 1.00 95.19 129 MET A N 1
ATOM 1020 C CA . MET A 1 129 ? 4.852 1.159 -8.946 1.00 95.19 129 MET A CA 1
ATOM 1021 C C . MET A 1 129 ? 3.825 2.212 -8.517 1.00 95.19 129 MET A C 1
ATOM 1023 O O . MET A 1 129 ? 3.099 2.766 -9.343 1.00 95.19 129 MET A O 1
ATOM 1027 N N . TRP A 1 130 ? 3.786 2.514 -7.224 1.00 96.75 130 TRP A N 1
ATOM 1028 C CA . TRP A 1 130 ? 2.853 3.465 -6.618 1.00 96.75 130 TRP A CA 1
ATOM 1029 C C . TRP A 1 130 ? 3.576 4.349 -5.606 1.00 96.75 130 TRP A C 1
ATOM 1031 O O . TRP A 1 130 ? 4.699 4.053 -5.199 1.00 96.75 130 TRP A O 1
ATOM 1041 N N . PHE A 1 131 ? 2.927 5.432 -5.209 1.00 94.06 131 PHE A N 1
ATOM 1042 C CA . PHE A 1 131 ? 3.413 6.362 -4.207 1.00 94.06 131 PHE A CA 1
ATOM 1043 C C . PHE A 1 131 ? 2.398 6.515 -3.096 1.00 94.06 131 PHE A C 1
ATOM 1045 O O . PHE A 1 131 ? 1.255 6.910 -3.326 1.00 94.06 131 PHE A O 1
ATOM 1052 N N . ASP A 1 132 ? 2.836 6.187 -1.894 1.00 94.75 132 ASP A N 1
ATOM 1053 C CA . ASP A 1 132 ? 2.109 6.450 -0.674 1.00 94.75 132 ASP A CA 1
ATOM 1054 C C . ASP A 1 132 ? 2.403 7.879 -0.219 1.00 94.75 132 ASP A C 1
ATOM 1056 O O . ASP A 1 132 ? 3.512 8.192 0.219 1.00 94.75 132 ASP A O 1
ATOM 1060 N N . GLN A 1 133 ? 1.394 8.738 -0.347 1.00 92.62 133 GLN A N 1
ATOM 1061 C CA . GLN A 1 133 ? 1.395 10.121 0.124 1.00 92.62 133 GLN A CA 1
ATOM 1062 C C . GLN A 1 133 ? 0.257 10.363 1.117 1.00 92.62 133 GLN A C 1
ATOM 1064 O O . GLN A 1 133 ? -0.256 11.485 1.236 1.00 92.62 133 GLN A O 1
ATOM 1069 N N . ARG A 1 134 ? -0.161 9.307 1.830 1.00 92.69 134 ARG A N 1
ATOM 1070 C CA . ARG A 1 134 ? -1.212 9.402 2.848 1.00 92.69 134 ARG A CA 1
ATOM 1071 C C . ARG A 1 134 ? -0.859 10.408 3.938 1.00 92.69 134 ARG A C 1
ATOM 1073 O O . ARG A 1 134 ? -1.735 11.140 4.359 1.00 92.69 134 ARG A O 1
ATOM 1080 N N . ALA A 1 135 ? 0.430 10.575 4.245 1.00 89.56 135 ALA A N 1
ATOM 1081 C CA . ALA A 1 135 ? 0.928 11.563 5.205 1.00 89.56 135 ALA A CA 1
ATOM 1082 C C . ALA A 1 135 ? 0.460 13.018 4.966 1.00 89.56 135 ALA A C 1
ATOM 1084 O O . ALA A 1 135 ? 0.496 13.821 5.896 1.00 89.56 135 ALA A O 1
ATOM 1085 N N . THR A 1 136 ? 0.048 13.386 3.745 1.00 88.62 136 THR A N 1
ATOM 1086 C CA . THR A 1 136 ? -0.469 14.736 3.438 1.00 88.62 136 THR A CA 1
ATOM 1087 C C . THR A 1 136 ? -1.816 14.771 2.729 1.00 88.62 136 THR A C 1
ATOM 1089 O O . THR A 1 136 ? -2.414 15.842 2.638 1.00 88.62 136 THR A O 1
ATOM 1092 N N . SER A 1 137 ? -2.284 13.657 2.166 1.00 86.31 137 SER A N 1
ATOM 1093 C CA . SER A 1 137 ? -3.473 13.658 1.301 1.00 86.31 137 SER A CA 1
ATOM 1094 C C . SER A 1 137 ? -4.372 12.434 1.444 1.00 86.31 137 SER A C 1
ATOM 1096 O O . SER A 1 137 ? -5.297 12.295 0.645 1.00 86.31 137 SER A O 1
ATOM 1098 N N . ASP A 1 138 ? -4.067 11.527 2.377 1.00 85.25 138 ASP A N 1
ATOM 1099 C CA . ASP A 1 138 ? -4.761 10.245 2.586 1.00 85.25 138 ASP A CA 1
ATOM 1100 C C . ASP A 1 138 ? -4.857 9.365 1.328 1.00 85.25 138 ASP A C 1
ATOM 1102 O O . ASP A 1 138 ? -5.689 8.465 1.213 1.00 85.25 138 ASP A O 1
ATOM 1106 N N . ARG A 1 139 ? -3.967 9.589 0.350 1.00 89.50 139 ARG A N 1
ATOM 1107 C CA . ARG A 1 139 ? -3.980 8.888 -0.936 1.00 89.50 139 ARG A CA 1
ATOM 1108 C C . ARG A 1 139 ? -2.718 8.088 -1.183 1.00 89.50 139 ARG A C 1
ATOM 1110 O O . ARG A 1 139 ? -1.600 8.552 -0.980 1.00 89.50 139 ARG A O 1
ATOM 1117 N N . ILE A 1 140 ? -2.929 6.915 -1.764 1.00 95.62 140 ILE A N 1
ATOM 1118 C CA . ILE A 1 140 ? -1.906 6.186 -2.499 1.00 95.62 140 ILE A CA 1
ATOM 1119 C C . ILE A 1 140 ? -2.184 6.446 -3.975 1.00 95.62 140 ILE A C 1
ATOM 1121 O O . ILE A 1 140 ? -3.282 6.184 -4.462 1.00 95.62 140 ILE A O 1
ATOM 1125 N N . ILE A 1 141 ? -1.222 7.009 -4.695 1.00 94.88 141 ILE A N 1
ATOM 1126 C CA . ILE A 1 141 ? -1.387 7.378 -6.101 1.00 94.88 141 ILE A CA 1
ATOM 1127 C C . ILE A 1 141 ? -0.477 6.534 -6.987 1.00 94.88 141 ILE A C 1
ATOM 1129 O O . ILE A 1 141 ? 0.609 6.129 -6.573 1.00 94.88 141 ILE A O 1
ATOM 1133 N N . PRO A 1 142 ? -0.888 6.233 -8.222 1.00 95.31 142 PRO A N 1
ATOM 1134 C CA . PRO A 1 142 ? -0.010 5.540 -9.146 1.00 95.31 142 PRO A CA 1
ATOM 1135 C C . PRO A 1 142 ? 1.162 6.440 -9.536 1.00 95.31 142 PRO A C 1
ATOM 1137 O O . PRO A 1 142 ? 0.964 7.603 -9.902 1.00 95.31 142 PRO A O 1
ATOM 1140 N N . LEU A 1 143 ? 2.369 5.876 -9.552 1.00 92.38 143 LEU A N 1
ATOM 1141 C CA . LEU A 1 143 ? 3.511 6.547 -10.160 1.00 92.38 143 LEU A CA 1
ATOM 1142 C C . LEU A 1 143 ? 3.235 6.768 -11.651 1.00 92.38 143 LEU A C 1
ATOM 1144 O O . LEU A 1 143 ? 2.614 5.930 -12.312 1.00 92.38 143 LEU A O 1
ATOM 1148 N N . ARG A 1 144 ? 3.685 7.898 -12.198 1.00 90.19 144 ARG A N 1
ATOM 1149 C CA . ARG A 1 144 ? 3.497 8.228 -13.616 1.00 90.19 144 ARG A CA 1
ATOM 1150 C C . ARG A 1 144 ? 4.831 8.229 -14.338 1.00 90.19 144 ARG A C 1
ATOM 1152 O O . ARG A 1 144 ? 5.712 9.031 -14.048 1.00 90.19 144 ARG A O 1
ATOM 1159 N N . GLY A 1 145 ? 4.965 7.310 -15.288 1.00 84.56 145 GLY A N 1
ATOM 1160 C CA . GLY A 1 145 ? 6.084 7.283 -16.213 1.00 84.56 145 GLY A CA 1
ATOM 1161 C C . GLY A 1 145 ? 6.007 8.397 -17.264 1.00 84.56 145 GLY A C 1
ATOM 1162 O O . GLY A 1 145 ? 4.990 9.085 -17.379 1.00 84.56 145 GLY A O 1
ATOM 1163 N N . PRO A 1 146 ? 7.075 8.572 -18.066 1.00 81.81 146 PRO A N 1
ATOM 1164 C CA . PRO A 1 146 ? 7.120 9.560 -19.152 1.00 81.81 146 PRO A CA 1
ATOM 1165 C C . PRO A 1 146 ? 5.971 9.462 -20.162 1.00 81.81 146 PRO A C 1
ATOM 1167 O O . PRO A 1 146 ? 5.620 10.454 -20.790 1.00 81.81 146 PRO A O 1
ATOM 1170 N N . ASP A 1 147 ? 5.421 8.268 -20.344 1.00 86.75 147 ASP A N 1
ATOM 1171 C CA . ASP A 1 147 ? 4.322 7.961 -21.259 1.00 86.75 147 ASP A CA 1
ATOM 1172 C C . ASP A 1 147 ? 2.935 8.073 -20.594 1.00 86.75 147 ASP A C 1
ATOM 1174 O O . ASP A 1 147 ? 1.920 7.748 -21.209 1.00 86.75 147 ASP A O 1
ATOM 1178 N N . GLY A 1 148 ? 2.877 8.508 -19.330 1.00 88.69 148 GLY A N 1
ATOM 1179 C CA . GLY A 1 148 ? 1.653 8.624 -18.538 1.00 88.69 148 GLY A CA 1
ATOM 1180 C C . GLY A 1 148 ? 1.132 7.302 -17.967 1.00 88.69 148 GLY A C 1
ATOM 1181 O O . GLY A 1 148 ? 0.135 7.308 -17.239 1.00 88.69 148 GLY A O 1
ATOM 1182 N N . ARG A 1 149 ? 1.783 6.165 -18.245 1.00 94.06 149 ARG A N 1
ATOM 1183 C CA . ARG A 1 149 ? 1.413 4.865 -17.671 1.00 94.06 149 ARG A CA 1
ATOM 1184 C C . ARG A 1 149 ? 2.015 4.681 -16.281 1.00 94.06 149 ARG A C 1
ATOM 1186 O O . ARG A 1 149 ? 2.929 5.394 -15.872 1.00 94.06 149 ARG A O 1
ATOM 1193 N N . ILE A 1 150 ? 1.483 3.699 -15.553 1.00 95.31 150 ILE A N 1
ATOM 1194 C CA . ILE A 1 150 ? 2.117 3.217 -14.324 1.00 95.31 150 ILE A CA 1
ATOM 1195 C C . ILE A 1 150 ? 3.323 2.367 -14.733 1.00 95.31 150 ILE A C 1
ATOM 1197 O O . ILE A 1 150 ? 3.116 1.388 -15.459 1.00 95.31 150 ILE A O 1
ATOM 1201 N N . PRO A 1 151 ? 4.553 2.721 -14.325 1.00 94.31 151 PRO A N 1
ATOM 1202 C CA . PRO A 1 151 ? 5.728 1.954 -14.701 1.00 94.31 151 PRO A CA 1
ATOM 1203 C C . PRO A 1 151 ? 5.743 0.611 -13.969 1.00 94.31 151 PRO A C 1
ATOM 1205 O O . PRO A 1 151 ? 5.261 0.480 -12.839 1.00 94.31 151 PRO A O 1
ATOM 1208 N N . THR A 1 152 ? 6.345 -0.379 -14.612 1.00 95.38 152 THR A N 1
ATOM 1209 C CA . THR A 1 152 ? 6.770 -1.622 -13.969 1.00 95.38 152 THR A CA 1
ATOM 1210 C C . THR A 1 152 ? 8.001 -1.400 -13.097 1.00 95.38 152 THR A C 1
ATOM 1212 O O . THR A 1 152 ? 8.678 -0.374 -13.210 1.00 95.38 152 THR A O 1
ATOM 1215 N N . PHE A 1 153 ? 8.350 -2.386 -12.261 1.00 92.44 153 PHE A N 1
ATOM 1216 C CA . PHE A 1 153 ? 9.598 -2.322 -11.493 1.00 92.44 153 PHE A CA 1
ATOM 1217 C C . PHE A 1 153 ? 10.815 -2.143 -12.403 1.00 92.44 153 PHE A C 1
ATOM 1219 O O . PHE A 1 153 ? 11.683 -1.337 -12.101 1.00 92.44 153 PHE A O 1
ATOM 1226 N N . ALA A 1 154 ? 10.878 -2.864 -13.528 1.00 91.12 154 ALA A N 1
ATOM 1227 C CA . ALA A 1 154 ? 12.015 -2.784 -14.443 1.00 91.12 154 ALA A CA 1
ATOM 1228 C C . ALA A 1 154 ? 12.148 -1.399 -15.095 1.00 91.12 154 ALA A C 1
ATOM 1230 O O . ALA A 1 154 ? 13.257 -0.887 -15.223 1.00 91.12 154 ALA A O 1
ATOM 1231 N N . GLU A 1 155 ? 11.027 -0.795 -15.493 1.00 91.31 155 GLU A N 1
ATOM 1232 C CA . GLU A 1 155 ? 11.011 0.540 -16.099 1.00 91.31 155 GLU A CA 1
ATOM 1233 C C . GLU A 1 155 ? 11.385 1.619 -15.084 1.00 91.31 155 GLU A C 1
ATOM 1235 O O . GLU A 1 155 ? 12.223 2.463 -15.390 1.00 91.31 155 GLU A O 1
ATOM 1240 N N . TRP A 1 156 ? 10.811 1.565 -13.877 1.00 89.75 156 TRP A N 1
ATOM 1241 C CA . TRP A 1 156 ? 11.147 2.478 -12.783 1.00 89.75 156 TRP A CA 1
ATOM 1242 C C . TRP A 1 156 ? 12.612 2.337 -12.357 1.00 89.75 156 TRP A C 1
ATOM 1244 O O . TRP A 1 156 ? 13.326 3.327 -12.260 1.00 89.75 156 TRP A O 1
ATOM 1254 N N . TYR A 1 157 ? 13.108 1.107 -12.214 1.00 84.88 157 TYR A N 1
ATOM 1255 C CA . TYR A 1 157 ? 14.500 0.833 -11.847 1.00 84.88 157 TYR A CA 1
ATOM 1256 C C . TYR A 1 157 ? 15.517 1.341 -12.887 1.00 84.88 157 TYR A C 1
ATOM 1258 O O . TYR A 1 157 ? 16.687 1.551 -12.570 1.00 84.88 157 TYR A O 1
ATOM 1266 N N . ALA A 1 158 ? 15.086 1.544 -14.135 1.00 85.06 158 ALA A N 1
ATOM 1267 C CA . ALA A 1 158 ? 15.906 2.101 -15.206 1.00 85.06 158 ALA A CA 1
ATOM 1268 C C . ALA A 1 158 ? 15.850 3.639 -15.296 1.00 85.06 158 ALA A C 1
ATOM 1270 O O . ALA A 1 158 ? 16.501 4.220 -16.171 1.00 85.06 158 ALA A O 1
ATOM 1271 N N . TRP A 1 159 ? 15.072 4.317 -14.446 1.00 83.00 159 TRP A N 1
ATOM 1272 C CA . TRP A 1 159 ? 14.985 5.773 -14.463 1.00 83.00 159 TRP A CA 1
ATOM 1273 C C . TRP A 1 159 ? 16.315 6.443 -14.082 1.00 83.00 159 TRP A C 1
ATOM 1275 O O . TRP A 1 159 ? 17.098 5.898 -13.300 1.00 83.00 159 TRP A O 1
ATOM 1285 N N . PRO A 1 160 ? 16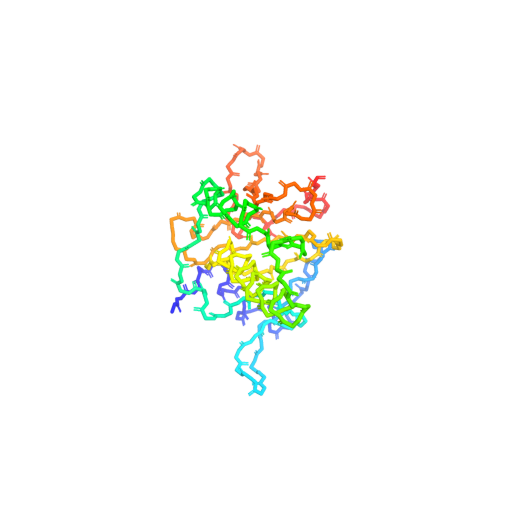.608 7.628 -14.654 1.00 75.19 160 PRO A N 1
ATOM 1286 C CA . PRO A 1 160 ? 17.730 8.437 -14.202 1.00 75.19 160 PRO A CA 1
ATOM 1287 C C . PRO A 1 160 ? 17.510 8.897 -12.755 1.00 75.19 160 PRO A C 1
ATOM 1289 O O . PRO A 1 160 ? 16.375 9.111 -12.329 1.00 75.19 160 PRO A O 1
ATOM 1292 N N . GLU A 1 161 ? 18.603 9.072 -12.017 1.00 65.75 161 GLU A N 1
ATOM 1293 C CA . GLU A 1 161 ? 18.572 9.556 -10.634 1.00 65.75 161 GLU A CA 1
ATOM 1294 C C . GLU A 1 161 ? 17.844 10.901 -10.517 1.00 65.75 161 GLU A C 1
ATOM 1296 O O . GLU A 1 161 ? 17.919 11.747 -11.412 1.00 65.75 161 GLU A O 1
ATOM 1301 N N . GLY A 1 162 ? 17.124 11.095 -9.408 1.00 61.12 162 GLY A N 1
ATOM 1302 C CA . GLY A 1 162 ? 16.361 12.319 -9.150 1.00 61.12 162 GLY A CA 1
ATOM 1303 C C . GLY A 1 162 ? 15.088 12.466 -9.988 1.00 61.12 162 GLY A C 1
ATOM 1304 O O . GLY A 1 162 ? 14.438 13.506 -9.925 1.00 61.12 162 GLY A O 1
ATOM 1305 N N . ARG A 1 163 ? 14.710 11.443 -10.770 1.00 68.19 163 ARG A N 1
ATOM 1306 C CA . ARG A 1 163 ? 13.460 11.439 -11.541 1.00 68.19 163 ARG A CA 1
ATOM 1307 C C . ARG A 1 163 ? 12.219 11.162 -10.703 1.00 68.19 163 ARG A C 1
ATOM 1309 O O . ARG A 1 163 ? 11.128 11.509 -11.145 1.00 68.19 163 ARG A O 1
ATOM 1316 N N . ASP A 1 164 ? 12.374 10.604 -9.510 1.00 60.84 164 ASP A N 1
ATOM 1317 C CA . ASP A 1 164 ? 11.273 10.362 -8.573 1.00 60.84 164 ASP A CA 1
ATOM 1318 C C . ASP A 1 164 ? 10.696 11.675 -7.998 1.00 60.84 164 ASP A C 1
ATOM 1320 O O . ASP A 1 164 ? 10.206 11.682 -6.883 1.00 60.84 164 ASP A O 1
ATOM 1324 N N . GLY A 1 165 ? 10.797 12.801 -8.718 1.00 53.03 165 GLY A N 1
ATOM 1325 C CA . GLY A 1 165 ? 10.261 14.096 -8.321 1.00 53.03 165 GLY A CA 1
ATOM 1326 C C . GLY A 1 165 ? 8.760 13.996 -8.087 1.00 53.03 165 GLY A C 1
ATOM 1327 O O . GLY A 1 165 ? 7.982 13.955 -9.041 1.00 53.03 165 GLY A O 1
ATOM 1328 N N . TRP A 1 166 ? 8.417 13.913 -6.807 1.00 50.75 166 TRP A N 1
ATOM 1329 C CA . TRP A 1 166 ? 7.078 13.976 -6.243 1.00 50.75 166 TRP A CA 1
ATOM 1330 C C . TRP A 1 166 ? 6.572 15.417 -6.223 1.00 50.75 166 TRP A C 1
ATOM 1332 O O . TRP A 1 166 ? 7.366 16.315 -5.851 1.00 50.75 166 TRP A O 1
#

Secondary structure (DSSP, 8-state):
----HHHHHIIIIITTTS----SSS-PPPEEEETTEEEETT-----GGGTTSPPPPGGGGHHHHHHHHHT---GGG-SSHHHHHHHHHHHHHHHHHHHHHHTTTEEEEEE-STT-EEEEE-SSTTTTEEEEE-HHHHS-EEE---TTSSPPPHHHHHTSPTT----

Sequence (166 aa):
MVFPAAYRHHLLHVSAGGRRRDAGGMLKPLRLGPNGWGWEDDPHTVLPLLPTPFPHPDTYREDDEALADGEPREEDFAAPAEFSAAWQAWDEACEELEDRKTAGAVHLVEHGHGFRTLYVVSGRYRDTMWFDQRATSDRIIPLRGPDGRIPTFAEWYAWPEGRDGW

Radius of gyration: 18.29 Å; chains: 1; bounding box: 46×31×54 Å

pLDDT: mean 87.76, std 13.31, range [41.75, 98.44]